Protein 3RHB (pdb70)

Secondary structure (DSSP, 8-state):
-HHHHHHHHHHHHSSEEEEE-TT-HHHHHHHHHHHHTT---EEEEGGGSTTHHHHHHHHHHHHHS--SS-EEEETTEEEESHHHHHHHHHHTHHHHHHT-

Structure (mmCIF, N/CA/C/O backbone):
data_3RHB
#
_entry.id   3RHB
#
_cell.length_a   63.527
_cell.length_b   39.020
_cell.length_c   37.603
_cell.angle_alpha   90.00
_cell.angle_beta   90.00
_cell.angle_gamma   90.00
#
_symmetry.space_group_name_H-M   'P 21 21 2'
#
loop_
_entity.id
_entity.type
_entity.pdbx_description
1 polymer 'Glutaredoxin-C5, chloroplastic'
2 non-polymer GLUTATHIONE
3 non-polymer 'SULFATE ION'
4 water water
#
loop_
_atom_site.group_PDB
_atom_site.id
_atom_site.type_symbol
_atom_site.label_atom_id
_atom_site.label_alt_id
_atom_site.label_comp_id
_atom_site.label_asym_id
_atom_site.label_entity_id
_atom_site.label_seq_id
_atom_site.pdbx_PDB_ins_code
_atom_site.Cartn_x
_atom_site.Cartn_y
_atom_site.Cartn_z
_atom_site.occupancy
_atom_site.B_iso_or_equiv
_atom_site.auth_seq_id
_atom_site.auth_comp_id
_atom_site.auth_asym_id
_atom_site.auth_atom_id
_atom_site.pdbx_PDB_model_num
ATOM 1 N N . SER A 1 6 ? 6.123 8.599 31.342 1.00 29.68 6 SER A N 1
ATOM 2 C CA . SER A 1 6 ? 4.978 9.502 31.126 1.00 24.49 6 SER A CA 1
ATOM 3 C C . SER A 1 6 ? 3.947 9.079 30.047 1.00 24.00 6 SER A C 1
ATOM 4 O O . SER A 1 6 ? 4.215 8.360 29.080 1.00 23.17 6 SER A O 1
ATOM 7 N 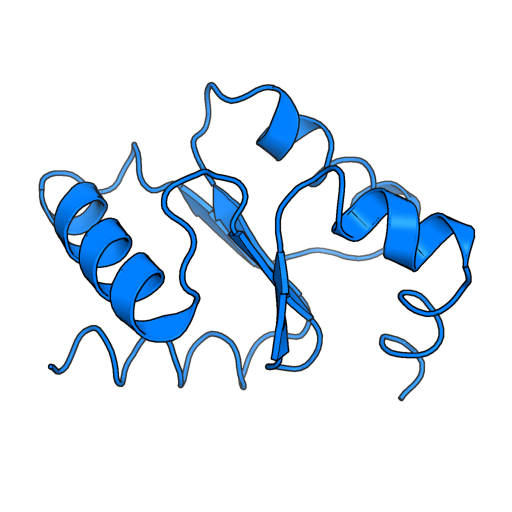N . ARG A 1 7 ? 2.724 9.585 30.202 1.00 21.45 7 ARG A N 1
ATOM 8 C CA . ARG A 1 7 ? 1.671 9.402 29.191 1.00 21.24 7 ARG A CA 1
ATOM 9 C C . ARG A 1 7 ? 2.070 10.036 27.860 1.00 19.60 7 ARG A C 1
ATOM 10 O O . ARG A 1 7 ? 1.827 9.487 26.819 1.00 20.55 7 ARG A O 1
ATOM 18 N N A MET A 1 8 ? 2.731 11.191 27.890 0.60 17.58 8 MET A N 1
ATOM 19 N N B MET A 1 8 ? 2.738 11.179 27.962 0.40 20.43 8 MET A N 1
ATOM 20 C CA A MET A 1 8 ? 3.210 11.846 26.657 0.60 17.63 8 MET A CA 1
ATOM 21 C CA B MET A 1 8 ? 3.377 11.876 26.858 0.40 21.29 8 MET A CA 1
ATOM 22 C C A MET A 1 8 ? 4.196 10.884 25.916 0.60 16.71 8 MET A C 1
ATOM 23 C C B MET A 1 8 ? 4.196 10.935 25.988 0.40 19.76 8 MET A C 1
ATOM 24 O O A MET A 1 8 ? 4.087 10.698 24.704 0.60 16.78 8 MET A O 1
ATOM 25 O O B MET A 1 8 ? 3.992 10.833 24.780 0.40 20.25 8 MET A O 1
ATOM 34 N N . GLU A 1 9 ? 5.090 10.224 26.656 1.00 18.05 9 GLU A N 1
ATOM 35 C CA . GLU A 1 9 ? 6.020 9.275 25.998 1.00 17.69 9 GLU A CA 1
ATOM 36 C C . GLU A 1 9 ? 5.265 8.123 25.351 1.00 16.17 9 GLU A C 1
ATOM 37 O O . GLU A 1 9 ? 5.520 7.788 24.160 1.00 17.12 9 GLU A O 1
ATOM 43 N N . GLU A 1 10 ? 4.287 7.553 26.050 1.00 17.70 10 GLU A N 1
ATOM 44 C CA . GLU A 1 10 ? 3.539 6.476 25.431 1.00 19.10 10 GLU A CA 1
ATOM 45 C C . GLU A 1 10 ? 2.742 6.981 24.201 1.00 17.46 10 GLU A C 1
ATOM 46 O O . GLU A 1 10 ? 2.649 6.266 23.193 1.00 17.12 10 GLU A O 1
ATOM 52 N N A SER A 1 11 ? 2.256 8.221 24.245 0.50 16.33 11 SER A N 1
ATOM 53 N N B SER A 1 11 ? 2.274 8.224 24.243 0.50 17.87 11 SER A N 1
ATOM 54 C CA A SER A 1 11 ? 1.521 8.779 23.097 0.50 16.54 11 SER A CA 1
ATOM 55 C CA B SER A 1 11 ? 1.596 8.812 23.089 0.50 18.84 11 SER A CA 1
ATOM 56 C C A SER A 1 11 ? 2.450 8.997 21.874 0.50 15.72 11 SER A C 1
ATOM 57 C C B SER A 1 11 ? 2.496 8.901 21.877 0.50 17.54 11 SER A C 1
ATOM 58 O O A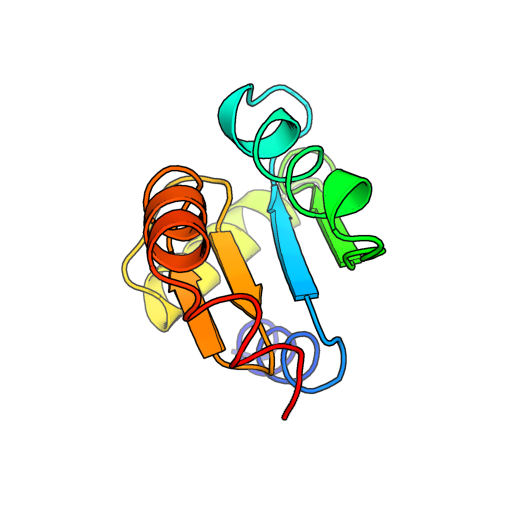 SER A 1 11 ? 2.004 8.862 20.728 0.50 14.59 11 SER A O 1
ATOM 59 O O B SER A 1 11 ? 2.067 8.609 20.748 0.50 18.11 11 SER A O 1
ATOM 64 N N . ILE A 1 12 ? 3.695 9.427 22.090 1.00 14.23 12 ILE A N 1
ATOM 65 C CA . ILE A 1 12 ? 4.609 9.577 20.948 1.00 13.78 12 ILE A CA 1
ATOM 66 C C . ILE A 1 12 ? 4.868 8.231 20.327 1.00 13.70 12 ILE A C 1
ATOM 67 O O . ILE A 1 12 ? 4.882 8.080 19.084 1.00 13.25 12 ILE A O 1
ATOM 72 N N . ARG A 1 13 ? 5.103 7.234 21.176 1.00 14.09 13 ARG A N 1
ATOM 73 C CA . ARG A 1 13 ? 5.319 5.913 20.578 1.00 13.94 13 ARG A CA 1
ATOM 74 C C . ARG A 1 13 ? 4.124 5.494 19.760 1.00 14.92 13 ARG A C 1
ATOM 75 O O . ARG A 1 13 ? 4.288 4.890 18.670 1.00 15.66 13 ARG A O 1
ATOM 83 N N . LYS A 1 14 ? 2.911 5.742 20.232 1.00 14.23 14 LYS A N 1
ATOM 84 C CA . LYS A 1 14 ? 1.750 5.349 19.433 1.00 16.02 14 LYS A CA 1
ATOM 85 C C . LYS A 1 14 ? 1.662 6.146 18.139 1.00 14.77 14 LYS A C 1
ATOM 86 O O . LYS A 1 14 ? 1.408 5.606 17.038 1.00 15.69 14 LYS A O 1
ATOM 92 N N . THR A 1 15 ? 1.925 7.424 18.167 1.00 13.79 15 THR A N 1
ATOM 93 C CA . THR A 1 15 ? 1.871 8.258 16.990 1.00 13.11 15 THR A CA 1
ATOM 94 C C . THR A 1 15 ? 2.843 7.750 15.910 1.00 12.86 15 THR A C 1
ATOM 95 O O . THR A 1 15 ? 2.515 7.641 14.723 1.00 13.61 15 THR A O 1
ATOM 99 N N . VAL A 1 16 ? 4.098 7.457 16.303 1.00 12.61 16 VAL A N 1
ATOM 100 C CA . VAL A 1 16 ? 5.081 7.130 15.270 1.00 12.75 16 VAL A CA 1
ATOM 101 C C . VAL A 1 16 ? 4.888 5.693 14.764 1.00 14.62 16 VAL A C 1
ATOM 102 O O . VAL A 1 16 ? 5.292 5.394 13.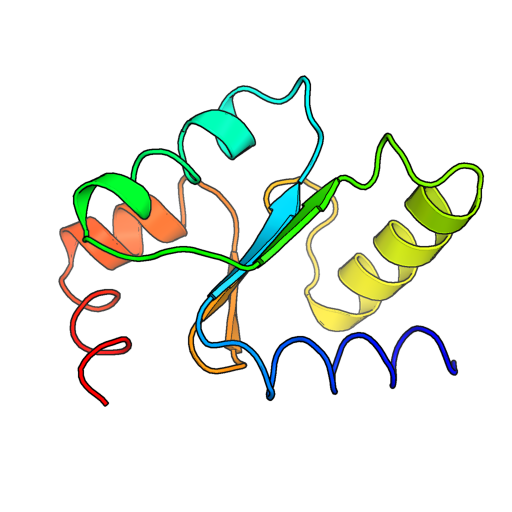628 1.00 15.15 16 VAL A O 1
ATOM 106 N N A THR A 1 17 ? 4.259 4.809 15.527 0.50 16.09 17 THR A N 1
ATOM 107 N N B THR A 1 17 ? 4.272 4.826 15.556 0.50 15.22 17 THR A N 1
ATOM 108 C CA A THR A 1 17 ? 3.990 3.472 14.965 0.50 19.06 17 THR A CA 1
ATOM 109 C CA B THR A 1 17 ? 4.000 3.467 15.087 0.50 17.70 17 THR A CA 1
ATOM 110 C C A THR A 1 17 ? 2.753 3.434 14.102 0.50 19.67 17 THR A C 1
ATOM 111 C C B THR A 1 17 ? 2.854 3.515 14.062 0.50 18.39 17 THR A C 1
ATOM 112 O O A THR A 1 17 ? 2.539 2.456 13.359 0.50 21.66 17 THR A O 1
ATOM 113 O O B THR A 1 17 ? 2.843 2.704 13.119 0.50 21.40 17 THR A O 1
ATOM 120 N N . GLU A 1 18 ? 1.885 4.413 14.240 1.00 17.56 18 GLU A N 1
ATOM 121 C CA . GLU A 1 18 ? 0.639 4.410 13.511 1.00 19.36 18 GLU A CA 1
ATOM 122 C C . GLU A 1 18 ? 0.767 5.205 12.216 1.00 19.22 18 GLU A C 1
ATOM 123 O O . GLU A 1 18 ? -0.137 5.184 11.383 1.00 23.00 18 GLU A O 1
ATOM 129 N N . ASN A 1 19 ? 1.805 6.025 12.047 1.00 16.78 19 ASN A N 1
ATOM 130 C CA . ASN A 1 19 ? 1.930 6.968 10.938 1.00 16.22 19 ASN A CA 1
ATOM 131 C C . ASN A 1 19 ? 3.274 6.733 10.256 1.00 15.48 19 ASN A C 1
ATOM 132 O O . ASN A 1 19 ? 4.289 6.749 10.924 1.00 17.33 19 ASN A O 1
ATOM 137 N N . THR A 1 20 ? 3.283 6.573 8.927 1.00 15.28 20 THR A N 1
ATOM 138 C CA . THR A 1 20 ? 4.496 6.179 8.238 1.00 15.02 20 THR A CA 1
ATOM 139 C C . THR A 1 20 ? 5.571 7.203 8.410 1.00 12.37 20 THR A C 1
ATOM 140 O O . THR A 1 20 ? 6.687 6.847 8.673 1.00 13.27 20 THR A O 1
ATOM 144 N N . VAL A 1 21 ? 5.245 8.464 8.250 1.00 10.79 21 VAL A N 1
ATOM 145 C CA . VAL A 1 21 ? 6.258 9.531 8.422 1.00 10.35 21 VAL A CA 1
ATOM 146 C C . VAL A 1 21 ? 5.697 10.524 9.373 1.00 9.13 21 VAL A C 1
ATOM 147 O O . VAL A 1 21 ? 4.551 11.018 9.201 1.00 10.32 21 VAL A O 1
ATOM 151 N N . VAL A 1 22 ? 6.432 10.848 10.428 1.00 9.02 22 VAL A N 1
ATOM 152 C CA . VAL A 1 22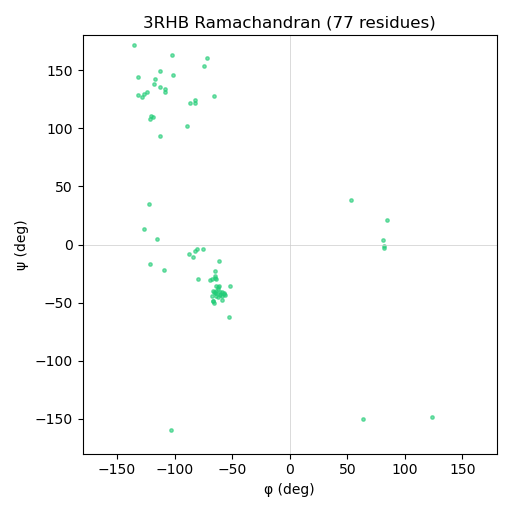 ? 6.025 11.848 11.411 1.00 9.30 22 VAL A CA 1
ATOM 153 C C . VAL A 1 22 ? 7.134 12.880 11.486 1.00 8.35 22 VAL A C 1
ATOM 154 O O . VAL A 1 22 ? 8.322 12.529 11.626 1.00 9.30 22 VAL A O 1
ATOM 158 N N . ILE A 1 23 ? 6.803 14.157 11.408 1.00 8.40 23 ILE A N 1
ATOM 159 C CA . ILE A 1 23 ? 7.766 15.226 11.540 1.00 7.99 23 ILE A CA 1
ATOM 160 C C . ILE A 1 23 ? 7.357 16.110 12.712 1.00 7.53 23 ILE A C 1
ATOM 161 O O . ILE A 1 23 ? 6.303 16.787 12.620 1.00 8.51 23 ILE A O 1
ATOM 166 N N . TYR A 1 24 ? 8.102 16.103 13.800 1.00 7.64 24 TYR A N 1
ATOM 167 C CA . TYR A 1 24 ? 7.936 17.062 14.855 1.00 7.80 24 TYR A CA 1
ATOM 168 C C . TYR A 1 24 ? 8.687 18.317 14.418 1.00 7.60 24 TYR A C 1
ATOM 169 O O . TYR A 1 24 ? 9.884 18.264 14.074 1.00 8.66 24 TYR A O 1
ATOM 178 N N . SER A 1 25 ? 7.960 19.432 14.333 1.00 7.86 25 SER A N 1
ATOM 179 C CA . SER A 1 25 ? 8.366 20.598 13.578 1.00 7.73 25 SER A CA 1
ATOM 180 C C . SER A 1 25 ? 8.127 21.884 14.375 1.00 7.78 25 SER A C 1
ATOM 181 O O . SER A 1 25 ? 7.491 21.856 15.409 1.00 8.37 25 SER A O 1
ATOM 184 N N . LYS A 1 26 ? 8.641 22.980 13.820 1.00 8.43 26 LYS A N 1
ATOM 185 C CA . LYS A 1 26 ? 8.130 24.335 14.204 1.00 8.30 26 LYS A CA 1
ATOM 186 C C . LYS A 1 26 ? 7.867 25.069 12.938 1.00 8.70 26 LYS A C 1
ATOM 187 O O . LYS A 1 26 ? 8.594 24.958 11.951 1.00 9.30 26 LYS A O 1
ATOM 193 N N . THR A 1 27 ? 6.808 25.885 12.946 1.00 9.73 27 THR A N 1
ATOM 194 C CA . THR A 1 27 ? 6.342 26.485 11.718 1.00 10.15 27 THR A CA 1
ATOM 195 C C . THR A 1 27 ? 7.348 27.449 11.092 1.00 10.84 27 THR A C 1
ATOM 196 O O . THR A 1 27 ? 7.341 27.650 9.885 1.00 12.86 27 THR A O 1
ATOM 200 N N . TRP A 1 28 ? 8.183 28.085 11.928 1.00 10.08 28 TRP A N 1
ATOM 201 C CA . TRP A 1 28 ? 9.155 29.078 11.450 1.00 11.46 28 TRP A CA 1
ATOM 202 C C . TRP A 1 28 ? 10.450 28.483 11.020 1.00 10.38 28 TRP A C 1
ATOM 203 O O . TRP A 1 28 ? 11.291 29.219 10.544 1.00 12.38 28 TRP A O 1
ATOM 214 N N . CYS A 1 29 ? 10.675 27.185 11.247 1.00 9.61 29 CYS A N 1
ATOM 215 C CA . CYS A 1 29 ? 12.029 26.627 11.040 1.00 9.99 29 CYS A CA 1
ATOM 216 C C . CYS A 1 29 ? 12.255 26.192 9.608 1.00 8.89 29 CYS A C 1
ATOM 217 O O . CYS A 1 29 ? 11.570 25.340 9.047 1.00 9.91 29 CYS A O 1
ATOM 220 N N . SER A 1 30 ? 13.288 26.790 8.991 1.00 10.38 30 SER A N 1
ATOM 221 C CA . SER A 1 30 ? 13.602 26.542 7.604 1.00 11.04 30 SER A CA 1
ATOM 222 C C . SER A 1 30 ? 13.940 25.074 7.374 1.00 9.31 30 SER A C 1
ATOM 223 O O . SER A 1 30 ? 13.609 24.536 6.326 1.00 11.08 30 SER A O 1
ATOM 226 N N . TYR A 1 31 ? 14.601 24.428 8.339 1.00 10.13 31 TYR A N 1
ATOM 227 C CA . TYR A 1 31 ? 14.960 23.021 8.146 1.00 9.61 31 TYR A CA 1
ATOM 228 C C . TYR A 1 31 ? 13.756 22.121 8.162 1.00 8.65 31 TYR A C 1
ATOM 229 O O . TYR A 1 31 ? 13.718 21.061 7.516 1.00 9.40 31 TYR A O 1
ATOM 238 N N . CYS A 1 32 ? 12.703 22.499 8.916 1.00 8.53 32 CYS A N 1
ATOM 239 C CA . CYS A 1 32 ? 11.434 21.795 8.913 1.00 8.22 32 CYS A CA 1
ATOM 240 C C . CYS A 1 32 ? 10.739 21.959 7.581 1.00 8.77 32 CYS A C 1
ATOM 241 O O . CYS A 1 32 ? 10.292 20.958 6.987 1.00 9.64 32 CYS A O 1
ATOM 244 N N . THR A 1 33 ? 10.720 23.200 7.041 1.00 10.08 33 THR A N 1
ATOM 245 C CA . THR 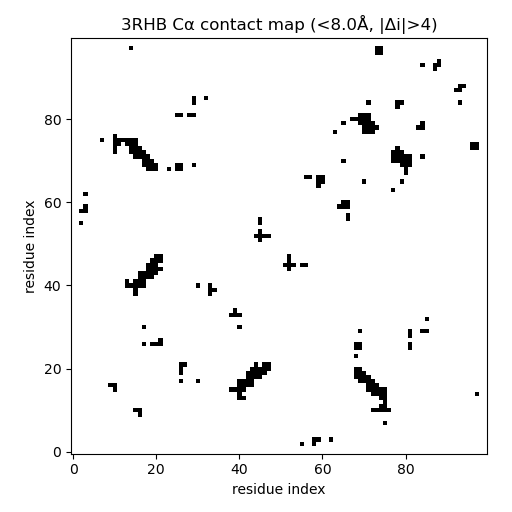A 1 33 ? 10.130 23.414 5.733 1.00 10.54 33 THR A CA 1
ATOM 246 C C . THR A 1 33 ? 10.842 22.565 4.691 1.00 10.36 33 THR A C 1
ATOM 247 O O . THR A 1 33 ? 10.259 21.950 3.811 1.00 11.36 33 THR A O 1
ATOM 251 N N . GLU A 1 34 ? 12.186 22.544 4.755 1.00 10.96 34 GLU A N 1
ATOM 252 C CA . GLU A 1 34 ? 12.993 21.817 3.837 1.00 11.44 34 GLU A CA 1
ATOM 253 C C . GLU A 1 34 ? 12.652 20.318 3.851 1.00 10.27 34 GLU A C 1
ATOM 254 O O . GLU A 1 34 ? 12.454 19.709 2.808 1.00 12.28 34 GLU A O 1
ATOM 260 N N A VAL A 1 35 ? 12.561 19.725 5.032 0.50 8.90 35 VAL A N 1
ATOM 261 N N B VAL A 1 35 ? 12.572 19.697 5.040 0.50 10.10 35 VAL A N 1
ATOM 262 C CA A VAL A 1 35 ? 12.281 18.308 5.101 0.50 9.39 35 VAL A CA 1
ATOM 263 C CA B VAL A 1 35 ? 12.216 18.252 5.153 0.50 11.72 35 VAL A CA 1
ATOM 264 C C A VAL A 1 35 ? 10.802 17.980 4.708 0.50 9.16 35 VAL A C 1
ATOM 265 C C B VAL A 1 35 ? 10.785 17.975 4.687 0.50 10.42 35 VAL A C 1
ATOM 266 O O A VAL A 1 35 ? 10.548 16.932 4.083 0.50 10.39 35 VAL A O 1
ATOM 267 O O B VAL A 1 35 ? 10.534 16.940 4.047 0.50 11.29 35 VAL A O 1
ATOM 274 N N . LYS A 1 36 ? 9.842 18.873 4.991 1.00 9.98 36 LYS A N 1
ATOM 275 C CA . LYS A 1 36 ? 8.498 18.758 4.495 1.00 10.59 36 LYS A CA 1
ATOM 276 C C . LYS A 1 36 ? 8.484 18.675 2.970 1.00 10.60 36 LYS A C 1
ATOM 277 O O . LYS A 1 36 ? 7.826 17.853 2.375 1.00 11.91 36 LYS A O 1
ATOM 283 N N . THR A 1 37 ? 9.263 19.578 2.354 1.00 10.90 37 THR A N 1
ATOM 284 C CA . THR A 1 37 ? 9.332 19.611 0.902 1.00 12.77 37 THR A CA 1
ATOM 285 C C . THR A 1 37 ? 9.960 18.336 0.366 1.00 11.73 37 THR A C 1
ATOM 286 O O . THR A 1 37 ? 9.501 17.805 -0.651 1.00 13.89 37 THR A O 1
ATOM 290 N N A LEU A 1 38 ? 11.025 17.817 1.000 0.50 12.09 38 LEU A N 1
ATOM 291 N N B LEU A 1 38 ? 11.032 17.816 1.002 0.50 12.08 38 LEU A N 1
ATOM 292 C CA A LEU A 1 38 ? 11.650 16.592 0.523 0.50 12.17 38 LEU A CA 1
ATOM 293 C CA B LEU A 1 38 ? 11.668 16.564 0.568 0.50 12.31 38 LEU A CA 1
ATOM 294 C C A LEU A 1 38 ? 10.607 15.466 0.523 0.50 11.84 38 LEU A C 1
ATOM 295 C C B LEU A 1 38 ? 10.610 15.461 0.530 0.50 11.95 38 LEU A C 1
ATOM 296 O O A LEU A 1 38 ? 10.484 14.735 -0.482 0.50 14.04 38 LEU A O 1
ATOM 297 O O B LEU A 1 38 ? 10.483 14.740 -0.485 0.50 14.12 38 LEU A O 1
ATOM 306 N N . PHE A 1 39 ? 9.806 15.301 1.589 1.00 12.57 39 PHE A N 1
ATOM 307 C CA . PHE A 1 39 ? 8.802 14.244 1.595 1.00 12.20 39 PHE A CA 1
ATOM 308 C C . PHE A 1 39 ? 7.735 14.508 0.578 1.00 12.82 39 PHE A C 1
ATOM 309 O O . PHE A 1 39 ? 7.315 13.543 -0.128 1.00 14.88 39 PHE A O 1
ATOM 317 N N . LYS A 1 40 ? 7.331 15.743 0.342 1.00 13.39 40 LYS A N 1
ATOM 318 C CA . LYS A 1 40 ? 6.362 16.047 -0.693 1.00 15.86 40 LYS A CA 1
ATOM 319 C C . LYS A 1 40 ? 6.883 15.619 -2.062 1.00 14.73 40 LYS A C 1
ATOM 320 O O . LYS A 1 40 ? 6.160 15.041 -2.875 1.00 18.07 40 LYS A O 1
ATOM 326 N N . ARG A 1 41 ? 8.156 15.883 -2.340 1.00 16.20 41 ARG A N 1
ATOM 327 C CA . ARG A 1 41 ? 8.737 15.562 -3.648 1.00 19.64 41 ARG A CA 1
ATOM 328 C C . ARG A 1 41 ? 8.749 14.049 -3.846 1.00 19.38 41 ARG A C 1
ATOM 329 O O . ARG A 1 41 ? 8.673 13.566 -4.995 1.00 23.17 41 ARG A O 1
ATOM 337 N N . LEU A 1 42 ? 8.810 13.260 -2.768 1.00 19.89 42 LEU A N 1
ATOM 338 C CA . LEU A 1 42 ? 8.753 11.814 -2.782 1.00 21.16 42 LEU A CA 1
ATOM 339 C C . LEU A 1 42 ? 7.337 11.236 -2.850 1.00 21.71 42 LEU A C 1
ATOM 340 O O . LEU A 1 42 ? 7.178 10.085 -2.938 1.00 24.61 42 LEU A O 1
ATOM 345 N N . GLY A 1 43 ? 6.299 12.048 -2.775 1.00 20.77 43 GLY A N 1
ATOM 346 C CA . GLY A 1 43 ? 4.929 11.585 -2.791 1.00 21.25 43 GLY A CA 1
ATOM 347 C C . GLY A 1 43 ? 4.441 11.164 -1.435 1.00 22.23 43 GLY A C 1
ATOM 348 O O . GLY A 1 43 ? 3.473 10.443 -1.363 1.00 25.03 43 GLY A O 1
ATOM 349 N N . VAL A 1 44 ? 5.068 11.633 -0.368 1.00 17.12 44 VAL A N 1
ATOM 350 C CA . VAL A 1 44 ? 4.611 11.278 0.967 1.00 18.41 44 VAL A CA 1
ATOM 351 C C . VAL A 1 44 ? 3.810 12.406 1.560 1.00 15.87 44 VAL A C 1
ATOM 352 O O . VAL A 1 44 ? 4.258 13.581 1.406 1.00 17.69 44 VAL A O 1
ATOM 356 N N . GLN A 1 45 ? 2.802 12.139 2.345 1.00 16.59 45 GLN A N 1
ATOM 357 C CA . GLN A 1 45 ? 2.073 13.150 3.116 1.00 17.27 45 GLN A CA 1
ATOM 358 C C . GLN A 1 45 ? 2.373 12.883 4.615 1.00 17.03 45 GLN A C 1
ATOM 359 O O . GLN A 1 45 ? 1.651 12.084 5.243 1.00 19.54 45 GLN A O 1
ATOM 365 N N . PRO A 1 46 ? 3.394 13.544 5.211 1.00 13.26 46 PRO A N 1
ATOM 366 C CA . PRO A 1 46 ? 3.734 13.208 6.565 1.00 11.56 46 PRO A CA 1
ATOM 367 C C . PRO A 1 46 ? 2.653 13.731 7.565 1.00 10.52 46 PRO A C 1
ATOM 368 O O . PRO A 1 46 ? 1.934 14.727 7.266 1.00 12.94 46 PRO A O 1
ATOM 372 N N . LEU A 1 47 ? 2.635 13.167 8.742 1.00 10.01 47 LEU A N 1
ATOM 373 C CA . LEU A 1 47 ? 1.953 13.799 9.880 1.00 9.30 47 LEU A CA 1
ATOM 374 C C . LEU A 1 47 ? 2.913 14.809 10.439 1.00 8.53 47 LEU A C 1
ATOM 375 O O . LEU A 1 47 ? 4.056 14.481 10.772 1.00 10.21 47 LEU A O 1
ATOM 380 N N . VAL A 1 48 ? 2.486 16.073 10.540 1.00 8.39 48 VAL A N 1
ATOM 381 C CA . VAL A 1 48 ? 3.283 17.163 11.077 1.00 8.70 48 VAL A CA 1
ATOM 382 C C . VAL A 1 48 ? 2.746 17.567 12.419 1.00 7.56 48 VAL A C 1
ATOM 383 O O . VAL A 1 48 ? 1.523 17.801 12.537 1.00 8.92 48 VAL A O 1
ATOM 387 N N . VAL A 1 49 ? 3.580 17.698 13.408 1.00 8.45 49 VAL A N 1
ATOM 388 C CA . VAL A 1 49 ? 3.222 18.204 14.731 1.00 8.71 49 VAL A CA 1
ATOM 389 C C . VAL A 1 49 ? 4.020 19.451 14.971 1.00 8.24 49 VAL A C 1
ATOM 390 O O . VAL A 1 49 ? 5.250 19.375 15.138 1.00 8.82 49 VAL A O 1
ATOM 394 N N . GLU A 1 50 ? 3.364 20.615 14.967 1.00 8.63 50 GLU A N 1
ATOM 395 C CA . GLU A 1 50 ? 4.054 21.882 15.101 1.00 9.07 50 GLU A CA 1
ATOM 396 C C . GLU A 1 50 ? 4.180 22.243 16.563 1.00 9.09 50 GLU A C 1
ATOM 397 O O . GLU A 1 50 ? 3.214 22.698 17.209 1.00 11.69 50 GLU A O 1
ATOM 403 N N . LEU A 1 51 ? 5.360 22.028 17.127 1.00 9.63 51 LEU A N 1
ATOM 404 C CA . LEU A 1 51 ? 5.589 22.190 18.552 1.00 10.35 51 LEU A CA 1
ATOM 405 C C . LEU A 1 51 ? 5.423 23.624 19.004 1.00 11.07 51 LEU A C 1
ATOM 406 O O . LEU A 1 51 ? 5.244 23.837 20.191 1.00 15.75 51 LEU A O 1
ATOM 411 N N . ASP A 1 52 ? 5.564 24.600 18.123 1.00 10.62 52 ASP A N 1
ATOM 412 C CA . ASP A 1 52 ? 5.391 26.017 18.478 1.00 12.80 52 ASP A CA 1
ATOM 413 C C . ASP A 1 52 ? 3.957 26.423 18.523 1.00 12.83 52 ASP A C 1
ATOM 414 O O . ASP A 1 52 ? 3.680 27.579 18.868 1.00 15.95 52 ASP A O 1
ATOM 419 N N . GLN A 1 53 ? 3.015 25.546 18.184 1.00 13.02 53 GLN A N 1
ATOM 420 C CA . GLN A 1 53 ? 1.581 25.866 18.112 1.00 13.67 53 GLN A CA 1
ATOM 421 C C . GLN A 1 53 ? 0.754 24.966 19.026 1.00 15.76 53 GLN A C 1
ATOM 422 O O . GLN A 1 53 ? -0.430 24.642 18.699 1.00 18.40 53 GLN A O 1
ATOM 428 N N . LEU A 1 54 ? 1.311 24.606 20.172 1.00 17.45 54 LEU A N 1
ATOM 429 C CA . LEU A 1 54 ? 0.647 23.742 21.117 1.00 20.53 54 LEU A CA 1
ATOM 430 C C . LEU A 1 54 ? 0.557 24.271 22.537 1.00 21.68 54 LEU A C 1
ATOM 431 O O . LEU A 1 54 ? 0.286 23.483 23.493 1.00 25.49 54 LEU A O 1
ATOM 436 N N . GLY A 1 55 ? 0.839 25.555 22.709 1.00 23.03 55 GLY A N 1
ATOM 437 C CA . GLY A 1 55 ? 0.860 26.145 24.051 1.00 23.02 55 GLY A CA 1
ATOM 438 C C . GLY A 1 55 ? 1.967 25.501 24.868 1.00 21.88 55 GLY A C 1
ATOM 439 O O . GLY A 1 55 ? 3.011 25.064 24.332 1.00 20.28 55 GLY A O 1
ATOM 440 N N . PRO A 1 56 ? 1.769 25.437 26.190 1.00 22.39 56 PRO A N 1
ATOM 441 C CA . PRO A 1 56 ? 2.805 24.752 27.048 1.00 23.66 56 PRO A CA 1
ATOM 442 C C . PRO A 1 56 ? 3.024 23.278 26.726 1.00 21.33 56 PRO A C 1
ATOM 443 O O . PRO A 1 56 ? 4.063 22.687 27.099 1.00 25.38 56 PRO A O 1
ATOM 447 N N . GLN A 1 57 ? 2.150 22.604 25.953 1.00 24.50 57 GLN A N 1
ATOM 448 C CA . GLN A 1 57 ? 2.401 21.184 25.588 1.00 25.07 57 GLN A CA 1
ATOM 449 C C . GLN A 1 57 ? 3.610 21.106 24.672 1.00 21.44 57 GLN A C 1
ATOM 450 O O . GLN A 1 57 ? 4.197 20.003 24.571 1.00 23.98 57 GLN A O 1
ATOM 456 N N . GLY A 1 58 ? 3.872 22.145 23.886 1.00 21.70 58 GLY A N 1
ATOM 457 C CA . GLY A 1 58 ? 5.044 22.136 22.977 1.00 20.68 58 GLY A CA 1
ATOM 458 C C . GLY A 1 58 ? 6.341 21.815 23.688 1.00 18.92 58 GLY A C 1
ATOM 459 O O . GLY A 1 58 ? 7.010 20.838 23.366 1.00 18.26 58 GLY A O 1
ATOM 460 N N . PRO A 1 59 ? 6.756 22.640 24.638 1.00 18.99 59 PRO A N 1
ATOM 461 C CA . PRO A 1 59 ? 8.014 22.404 25.333 1.00 17.53 59 PRO A CA 1
ATOM 462 C C . PRO A 1 59 ? 8.048 21.091 26.174 1.00 20.46 59 PRO A C 1
ATOM 463 O O . PRO A 1 59 ? 9.113 20.428 26.238 1.00 20.23 59 PRO A O 1
ATOM 467 N N . GLN A 1 60 ? 6.879 20.666 26.676 1.00 20.78 60 GLN A N 1
ATOM 468 C CA . GLN A 1 60 ? 6.783 19.381 27.361 1.00 21.97 60 GLN A CA 1
ATOM 469 C C . GLN A 1 60 ? 7.018 18.240 26.387 1.00 19.36 60 GLN A C 1
ATOM 470 O O . GLN A 1 60 ? 7.752 17.286 26.696 1.00 20.39 60 GLN A O 1
ATOM 476 N N . LEU A 1 61 ? 6.338 18.289 25.241 1.00 19.22 61 LEU A N 1
ATOM 477 C CA . LEU A 1 61 ? 6.626 17.321 24.204 1.00 17.99 61 LEU A CA 1
ATOM 478 C C . LEU A 1 61 ? 8.062 17.282 23.772 1.00 16.22 61 LEU A C 1
ATOM 479 O O . LEU A 1 61 ? 8.641 16.196 23.609 1.00 15.64 61 LEU A O 1
ATOM 484 N N . GLN A 1 62 ? 8.676 18.447 23.586 1.00 15.05 62 GLN A N 1
ATOM 485 C CA . GLN A 1 62 ? 10.039 18.526 23.190 1.00 14.71 62 GLN A CA 1
ATOM 486 C C . GLN A 1 62 ? 10.951 17.789 24.186 1.00 13.30 62 GLN A C 1
ATOM 487 O O . GLN A 1 62 ? 11.887 17.081 23.840 1.00 14.25 62 GLN A O 1
ATOM 493 N N . LYS A 1 63 ? 10.693 17.957 25.471 1.00 15.11 63 LYS A N 1
ATOM 494 C CA . LYS A 1 63 ? 11.489 17.266 26.502 1.00 16.42 63 LYS A CA 1
ATOM 495 C C . LYS A 1 63 ? 11.381 15.753 26.360 1.00 13.23 63 LYS A C 1
ATOM 496 O O . LYS A 1 63 ? 12.381 15.007 26.482 1.00 14.33 63 LYS A O 1
ATOM 502 N N . VAL A 1 64 ? 10.178 15.262 26.135 1.00 13.44 64 VAL A N 1
ATOM 503 C CA . VAL A 1 64 ? 9.999 13.832 25.963 1.00 12.77 64 VAL A CA 1
ATOM 504 C C . VAL A 1 64 ? 10.725 13.401 24.679 1.00 11.76 64 VAL A C 1
ATOM 505 O O . VAL A 1 64 ? 11.341 12.352 24.676 1.00 11.64 64 VAL A O 1
ATOM 509 N N . LEU A 1 65 ? 10.634 14.179 23.593 1.00 11.10 65 LEU A N 1
ATOM 510 C CA . LEU A 1 65 ? 11.367 13.854 22.396 1.00 10.68 65 LEU A CA 1
ATOM 511 C C . LEU A 1 65 ? 12.850 13.744 22.633 1.00 10.66 65 LEU A C 1
ATOM 512 O O . LEU A 1 65 ? 13.507 12.861 22.085 1.00 11.74 65 LEU A O 1
ATOM 517 N N . GLU A 1 66 ? 13.425 14.637 23.420 1.00 11.83 66 GLU A N 1
ATOM 518 C CA . GLU A 1 66 ? 14.835 14.494 23.697 1.00 12.75 66 GLU A CA 1
ATOM 519 C C . GLU A 1 66 ? 15.115 13.208 24.463 1.00 11.07 66 GLU A C 1
ATOM 520 O O . GLU A 1 66 ? 16.123 12.544 24.183 1.00 13.05 66 GLU A O 1
ATOM 526 N N . ARG A 1 67 ? 14.258 12.850 25.420 1.00 11.57 67 ARG A N 1
ATOM 527 C CA . ARG A 1 67 ? 14.486 11.618 26.157 1.00 11.56 67 ARG A CA 1
ATOM 528 C C . ARG A 1 67 ? 14.465 10.434 25.175 1.00 10.32 67 ARG A C 1
ATOM 529 O O . ARG A 1 67 ? 15.303 9.532 25.285 1.00 12.43 67 ARG A O 1
ATOM 537 N N . LEU A 1 68 ? 13.561 10.422 24.213 1.00 10.23 68 LEU A N 1
ATOM 538 C CA . LEU A 1 68 ? 13.423 9.283 23.317 1.00 10.10 68 LEU A CA 1
ATOM 539 C C . LEU A 1 68 ? 14.450 9.257 22.219 1.00 9.28 68 LEU A C 1
ATOM 540 O O . LEU A 1 68 ? 14.706 8.182 21.696 1.00 11.16 68 LEU A O 1
ATOM 545 N N . THR A 1 69 ? 14.928 10.417 21.783 1.00 9.70 69 THR A N 1
ATOM 546 C CA . THR A 1 69 ? 15.663 10.500 20.528 1.00 9.82 69 THR A CA 1
ATOM 547 C C . THR A 1 69 ? 17.060 11.049 20.655 1.00 10.98 69 THR A C 1
ATOM 548 O O . THR A 1 69 ? 17.826 10.948 19.705 1.00 12.25 69 THR A O 1
ATOM 552 N N . GLY A 1 70 ? 17.383 11.724 21.796 1.00 11.12 70 GLY A N 1
ATOM 553 C CA . GLY A 1 70 ? 18.700 12.304 21.976 1.00 12.62 70 GLY A CA 1
ATOM 554 C C . GLY A 1 70 ? 18.853 13.616 21.283 1.00 13.79 70 GLY A C 1
ATOM 555 O O . GLY A 1 70 ? 19.953 14.135 21.291 1.00 18.54 70 GLY A O 1
ATOM 556 N N . GLN A 1 71 ? 17.816 14.148 20.662 1.00 11.71 71 GLN A N 1
ATOM 557 C CA . GLN A 1 71 ? 17.917 15.364 19.856 1.00 12.46 71 GLN A CA 1
ATOM 558 C C . GLN A 1 71 ? 17.056 16.427 20.479 1.00 11.37 71 GLN A C 1
ATOM 559 O O . GLN A 1 71 ? 15.941 16.164 20.936 1.00 14.91 71 GLN A O 1
ATOM 565 N N . HIS A 1 72 ? 17.546 17.676 20.435 1.00 12.13 72 HIS A N 1
ATOM 566 C CA . HIS A 1 72 ? 16.763 18.833 20.956 1.00 13.39 72 HIS A CA 1
ATOM 567 C C . HIS A 1 72 ? 16.401 19.801 19.860 1.00 12.11 72 HIS A C 1
ATOM 568 O O . HIS A 1 72 ? 15.842 20.841 20.202 1.00 15.95 72 HIS A O 1
ATOM 575 N N . THR A 1 73 ? 16.688 19.529 18.620 1.00 9.51 73 THR A N 1
ATOM 576 C CA . THR A 1 73 ? 16.317 20.374 17.505 1.00 9.65 73 THR A CA 1
ATOM 577 C C . THR A 1 73 ? 15.141 19.859 16.746 1.00 8.74 73 THR A C 1
ATOM 578 O O . THR A 1 73 ? 14.834 18.651 16.817 1.00 9.55 73 THR A O 1
ATOM 582 N N . VAL A 1 74 ? 14.545 20.715 15.960 1.00 8.36 74 VAL A N 1
ATOM 583 C CA . VAL A 1 74 ? 13.554 20.340 14.988 1.00 8.65 74 VAL A CA 1
ATOM 584 C C . VAL A 1 74 ? 14.121 20.571 13.602 1.00 8.46 74 VAL A C 1
ATOM 585 O O . VAL A 1 74 ? 14.931 21.516 13.415 1.00 9.74 74 VAL A O 1
ATOM 589 N N . PRO A 1 75 ? 13.732 19.808 12.588 1.00 7.72 75 PRO A N 1
ATOM 590 C CA . PRO A 1 75 ? 12.708 18.739 12.650 1.00 7.79 75 PRO A CA 1
ATOM 591 C C . PRO A 1 75 ? 13.220 17.500 13.346 1.00 7.35 75 PRO A C 1
ATOM 592 O O . PRO A 1 75 ? 14.444 17.208 13.335 1.00 8.54 75 PRO A O 1
ATOM 596 N N . ASN A 1 76 ? 12.309 16.741 13.913 1.00 7.89 76 ASN A N 1
ATOM 597 C CA . ASN A 1 76 ? 12.615 15.439 14.513 1.00 7.81 76 ASN A CA 1
ATOM 598 C C . ASN A 1 76 ? 11.757 14.439 13.775 1.00 7.41 76 ASN A C 1
ATOM 599 O O . ASN A 1 76 ? 10.518 14.470 13.861 1.00 8.17 76 ASN A O 1
ATOM 604 N N . VAL A 1 77 ? 12.4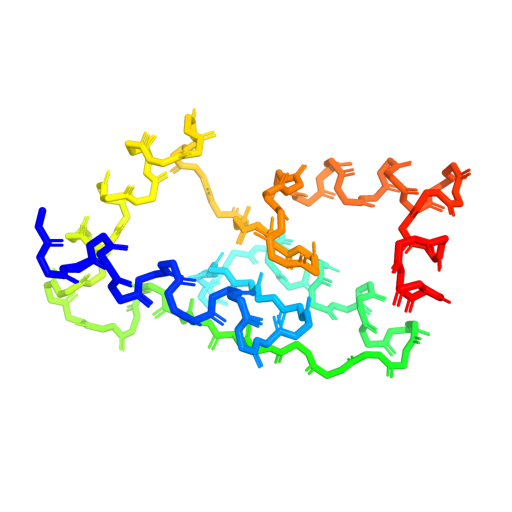15 13.638 12.945 1.00 7.60 77 VAL A N 1
ATOM 605 C CA . VAL A 1 77 ? 11.738 12.852 11.909 1.00 7.94 77 VAL A CA 1
ATOM 606 C C . VAL A 1 77 ? 11.735 11.376 12.255 1.00 7.78 77 VAL A C 1
ATOM 607 O O . VAL A 1 77 ? 12.774 10.813 12.638 1.00 8.64 77 VAL A O 1
ATOM 611 N N . PHE A 1 78 ? 10.575 10.743 12.111 1.00 8.48 78 PHE A N 1
ATOM 612 C CA . PHE A 1 78 ? 10.394 9.289 12.244 1.00 8.85 78 PHE A CA 1
ATOM 613 C C . PHE A 1 78 ? 9.900 8.725 10.927 1.00 8.94 78 PHE A C 1
ATOM 614 O O . PHE A 1 78 ? 8.985 9.324 10.318 1.00 9.97 78 PHE A O 1
ATOM 622 N N . VAL A 1 79 ? 10.442 7.577 10.531 1.00 9.15 79 VAL A N 1
ATOM 623 C CA . VAL A 1 79 ? 9.949 6.895 9.343 1.00 10.22 79 VAL A CA 1
ATOM 624 C C . VAL A 1 79 ? 9.728 5.420 9.728 1.00 10.61 79 VAL A C 1
ATOM 625 O O . VAL A 1 79 ? 10.627 4.816 10.292 1.00 11.40 79 VAL A O 1
ATOM 629 N N . CYS A 1 80 ? 8.535 4.893 9.442 1.00 12.19 80 CYS A N 1
ATOM 630 C CA . CYS A 1 80 ? 8.212 3.522 9.810 1.00 14.13 80 CYS A CA 1
ATOM 631 C C . CYS A 1 80 ? 8.450 3.242 11.246 1.00 12.93 80 CYS A C 1
ATOM 632 O O . CYS A 1 80 ? 8.822 2.115 11.616 1.00 16.92 80 CYS A O 1
ATOM 635 N N . GLY A 1 81 ? 8.148 4.199 12.102 1.00 12.82 81 GLY A N 1
ATO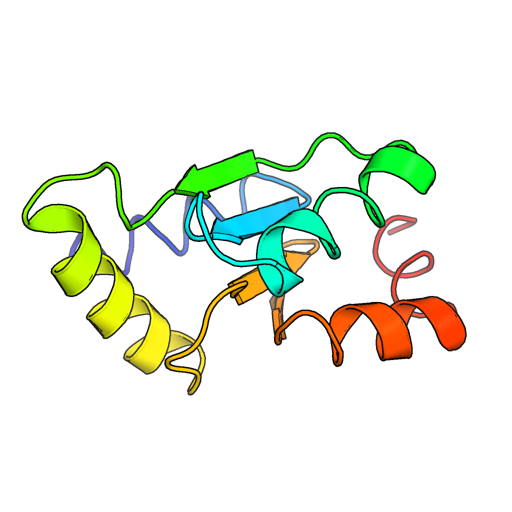M 636 C CA . GLY A 1 81 ? 8.252 4.071 13.528 1.00 14.63 81 GLY A CA 1
ATOM 637 C C . GLY A 1 81 ? 9.616 4.277 14.117 1.00 13.16 81 GLY A C 1
ATOM 638 O O . GLY A 1 81 ? 9.758 4.231 15.366 1.00 15.15 81 GLY A O 1
ATOM 639 N N . LYS A 1 82 ? 10.627 4.542 13.288 1.00 12.50 82 LYS A N 1
ATOM 640 C CA . LYS A 1 82 ? 12.019 4.621 13.762 1.00 12.49 82 LYS A CA 1
ATOM 641 C C . LYS A 1 82 ? 12.517 6.089 13.638 1.00 10.25 82 LYS A C 1
ATOM 642 O O . LYS A 1 82 ? 12.270 6.745 12.621 1.00 10.46 82 LYS A O 1
ATOM 648 N N . HIS A 1 83 ? 13.172 6.544 14.673 1.00 10.44 83 HIS A N 1
ATOM 649 C CA . HIS A 1 83 ? 13.792 7.865 14.586 1.00 10.40 83 HIS A CA 1
ATOM 650 C C . HIS A 1 83 ? 14.899 7.928 13.585 1.00 9.72 83 HIS A C 1
ATOM 651 O O . HIS A 1 83 ? 15.821 7.099 13.670 1.00 12.32 83 HIS A O 1
ATOM 658 N N . ILE A 1 84 ? 14.854 8.887 12.681 1.00 8.91 84 ILE A N 1
ATOM 659 C CA . ILE A 1 84 ? 15.904 9.011 11.710 1.00 10.56 84 ILE A CA 1
ATOM 660 C C . ILE A 1 84 ? 16.762 10.216 11.949 1.00 10.89 84 ILE A C 1
ATOM 661 O O . ILE A 1 84 ? 17.920 10.261 11.529 1.00 15.78 84 ILE A O 1
ATOM 666 N N . GLY A 1 85 ? 16.327 11.256 12.652 1.00 9.78 85 GLY A N 1
ATOM 667 C CA . GLY A 1 85 ? 17.129 12.444 12.897 1.00 10.53 85 GLY A CA 1
ATOM 668 C C . GLY A 1 85 ? 16.458 13.701 12.432 1.00 9.48 85 GLY A C 1
ATOM 669 O O . GLY A 1 85 ? 15.238 13.827 12.421 1.00 10.90 85 GLY A O 1
ATOM 670 N N . GLY A 1 86 ? 17.293 14.644 12.009 1.00 9.62 86 GLY A N 1
ATOM 671 C CA . GLY A 1 86 ? 16.834 15.964 11.534 1.00 9.99 86 GLY A CA 1
ATO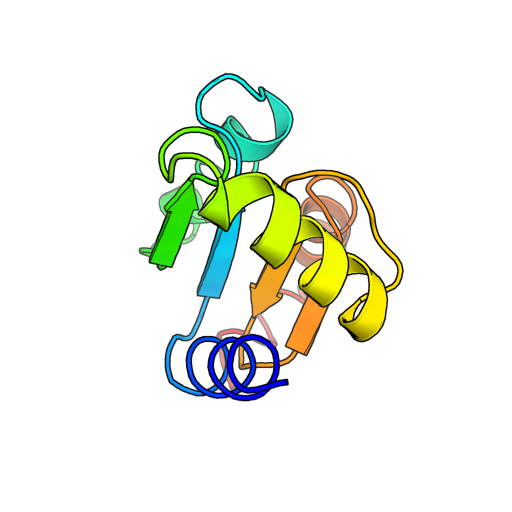M 672 C C . GLY A 1 86 ? 16.872 16.042 10.027 1.00 9.18 86 GLY A C 1
ATOM 673 O O . GLY A 1 86 ? 16.805 15.049 9.281 1.00 9.84 86 GLY A O 1
ATOM 674 N N . CYS A 1 87 ? 16.890 17.276 9.531 1.00 9.89 87 CYS A N 1
ATOM 675 C CA . CYS A 1 87 ? 16.856 17.502 8.097 1.00 11.31 87 CYS A CA 1
ATOM 676 C C . CYS A 1 87 ? 18.102 16.941 7.405 1.00 11.02 87 CYS A C 1
ATOM 677 O O . CYS A 1 87 ? 17.984 16.200 6.419 1.00 12.00 87 CYS A O 1
ATOM 680 N N A THR A 1 88 ? 19.284 17.297 7.857 0.50 13.20 88 THR A N 1
ATOM 681 N N B THR A 1 88 ? 19.292 17.306 7.904 0.50 13.13 88 THR A N 1
ATOM 682 C CA A THR A 1 88 ? 20.457 16.800 7.147 0.50 14.30 88 THR A CA 1
ATOM 683 C CA B THR A 1 88 ? 20.571 16.790 7.338 0.50 14.25 88 THR A CA 1
ATOM 684 C C A THR A 1 88 ? 20.529 15.255 7.254 0.50 13.31 88 THR A C 1
ATOM 685 C C B THR A 1 88 ? 20.536 15.272 7.286 0.50 13.42 88 THR A C 1
ATOM 686 O O A THR A 1 88 ? 20.950 14.627 6.286 0.50 14.14 88 THR A O 1
ATOM 687 O O B THR A 1 88 ? 20.906 14.687 6.271 0.50 13.97 88 THR A O 1
ATOM 694 N N . ASP A 1 89 ? 20.114 14.645 8.389 1.00 12.52 89 ASP A N 1
ATOM 695 C CA . ASP A 1 89 ? 20.075 13.214 8.480 1.00 12.76 89 ASP A CA 1
ATOM 696 C C . ASP A 1 89 ? 19.167 12.632 7.397 1.00 11.34 89 ASP A C 1
ATOM 697 O O . ASP A 1 89 ? 19.454 11.619 6.791 1.00 13.30 89 ASP A O 1
ATOM 702 N N . THR A 1 90 ? 17.972 13.256 7.218 1.00 10.44 90 THR A N 1
ATOM 703 C CA . THR A 1 90 ? 17.008 12.798 6.262 1.00 11.01 90 THR A CA 1
ATOM 704 C C . THR A 1 90 ? 17.468 12.937 4.839 1.00 10.78 90 THR A C 1
ATOM 705 O O . THR A 1 90 ? 17.327 12.019 4.034 1.00 12.35 90 THR A O 1
ATOM 709 N N . VAL A 1 91 ? 18.133 14.068 4.554 1.00 11.58 91 VAL A N 1
ATOM 710 C CA . VAL A 1 91 ? 18.702 14.257 3.242 1.00 13.25 91 VAL A CA 1
ATOM 711 C C . VAL A 1 91 ? 19.785 13.229 2.964 1.00 14.14 91 VAL A C 1
ATOM 712 O O . VAL A 1 91 ? 19.829 12.667 1.862 1.00 15.90 91 VAL A O 1
ATOM 716 N N . LYS A 1 92 ? 20.638 12.926 3.930 1.00 14.48 92 LYS A N 1
ATOM 717 C CA . LYS A 1 92 ? 21.709 11.936 3.727 1.00 16.73 92 LYS A CA 1
ATOM 718 C C . LYS A 1 92 ? 21.050 10.578 3.478 1.00 16.36 92 LYS A C 1
ATOM 719 O O . LYS A 1 92 ? 21.527 9.800 2.649 1.00 19.44 92 LYS A O 1
ATOM 725 N N . LEU A 1 93 ? 20.036 10.201 4.238 1.00 16.13 93 LEU A N 1
ATOM 726 C CA . LEU A 1 93 ? 19.375 8.898 4.097 1.00 16.77 93 LEU A CA 1
ATOM 727 C C . LEU A 1 93 ? 18.757 8.796 2.740 1.00 16.50 93 LEU A C 1
ATOM 728 O O . LEU A 1 93 ? 18.772 7.742 2.051 1.00 19.78 93 LEU A O 1
ATOM 733 N N . ASN A 1 94 ? 18.200 9.898 2.253 1.00 16.36 94 ASN A N 1
ATOM 734 C CA . ASN A 1 94 ? 17.658 9.938 0.931 1.00 17.66 94 ASN A CA 1
ATOM 735 C C . ASN A 1 94 ? 18.758 9.777 -0.099 1.00 11.50 94 ASN A C 1
ATOM 736 O O . ASN A 1 94 ? 18.541 9.043 -1.141 1.00 20.34 94 ASN A O 1
ATOM 741 N N . ARG A 1 95 ? 19.843 10.526 -0.040 1.00 19.72 95 ARG A N 1
ATOM 742 C CA . ARG A 1 95 ? 20.961 10.517 -1.013 1.00 19.77 95 ARG A CA 1
ATOM 743 C C . ARG A 1 95 ? 21.438 9.016 -1.188 1.00 20.38 95 ARG A C 1
ATOM 744 O O . ARG A 1 95 ? 21.911 8.687 -2.238 1.00 22.43 95 ARG A O 1
ATOM 752 N N . LYS A 1 96 ? 21.420 8.214 -0.126 1.00 20.36 96 LYS A N 1
ATOM 753 C CA . LYS A 1 96 ? 21.846 6.829 -0.121 1.00 22.25 96 LYS A CA 1
ATOM 754 C C . LYS A 1 96 ? 20.803 5.849 -0.565 1.00 21.38 96 LYS A C 1
ATOM 755 O O . LYS A 1 96 ? 21.170 4.678 -0.803 1.00 24.64 96 LYS A O 1
ATOM 761 N N . GLY A 1 97 ? 19.558 6.259 -0.714 1.00 21.91 97 GLY A N 1
ATOM 762 C CA . GLY A 1 97 ? 18.489 5.342 -1.058 1.00 21.05 97 GLY A CA 1
ATOM 763 C C . GLY A 1 97 ? 17.912 4.576 0.114 1.00 19.17 97 GLY A C 1
ATOM 764 O O . GLY A 1 97 ? 16.936 3.857 -0.058 1.00 19.98 97 GLY A O 1
ATOM 765 N N . ASP A 1 98 ? 18.476 4.770 1.337 1.00 18.44 98 ASP A N 1
ATOM 766 C CA . ASP A 1 98 ? 17.921 4.157 2.510 1.00 18.12 98 ASP A CA 1
ATOM 767 C C . ASP A 1 98 ? 16.494 4.640 2.773 1.00 17.61 98 ASP A C 1
ATOM 768 O O . ASP A 1 98 ? 15.699 3.891 3.250 1.00 17.78 98 ASP A O 1
ATOM 773 N N . LEU A 1 99 ? 16.204 5.914 2.499 1.00 17.80 99 LEU A N 1
ATOM 774 C CA . LEU A 1 99 ? 14.911 6.440 2.854 1.00 17.51 99 LEU A CA 1
ATOM 775 C C . LEU A 1 99 ? 13.866 5.747 1.997 1.00 17.65 99 LEU A C 1
ATOM 776 O O . LEU A 1 99 ? 12.888 5.262 2.515 1.00 18.66 99 LEU A O 1
ATOM 781 N N . GLU A 1 100 ? 14.090 5.670 0.646 1.00 17.10 100 GLU A N 1
ATOM 782 C CA . GLU A 1 100 ? 13.148 4.970 -0.188 1.00 18.58 100 GLU A CA 1
ATOM 783 C C . GLU A 1 100 ? 13.060 3.448 0.138 1.00 17.86 100 GLU A C 1
ATOM 784 O O . GLU A 1 100 ? 11.985 2.875 0.037 1.00 21.02 100 GLU A O 1
ATOM 790 N N . LEU A 1 101 ? 14.186 2.796 0.508 1.00 19.78 101 LEU A N 1
ATOM 791 C CA . LEU A 1 101 ? 14.107 1.379 0.920 1.00 19.76 101 LEU A CA 1
ATOM 792 C C . LEU A 1 101 ? 13.234 1.249 2.143 1.00 21.27 101 LEU A C 1
ATOM 793 O O . LEU A 1 101 ? 12.462 0.298 2.234 1.00 23.15 101 LEU A O 1
ATOM 798 N N A MET A 1 102 ? 13.367 2.167 3.096 0.50 19.51 102 MET A N 1
ATOM 799 N N B MET A 1 102 ? 13.362 2.177 3.099 0.50 19.45 102 MET A N 1
ATOM 800 C CA A MET A 1 102 ? 12.503 2.075 4.259 0.50 21.70 102 MET A CA 1
ATOM 801 C CA B MET A 1 102 ? 12.505 2.136 4.293 0.50 22.03 102 MET A CA 1
ATOM 802 C C A MET A 1 102 ? 11.042 2.198 3.852 0.50 22.00 102 MET A C 1
ATOM 803 C C B MET A 1 102 ? 11.029 2.239 3.900 0.50 21.97 102 MET A C 1
ATOM 804 O O A MET A 1 102 ? 10.208 1.382 4.294 0.50 23.76 102 MET A O 1
ATOM 805 O O B MET A 1 102 ? 10.173 1.463 4.395 0.50 22.94 102 MET A O 1
ATOM 814 N N . LEU A 1 103 ? 10.728 3.221 3.045 1.00 20.20 103 LEU A N 1
ATOM 815 C CA . LEU A 1 103 ? 9.338 3.488 2.637 1.00 21.52 103 LEU A CA 1
ATOM 816 C C . LEU A 1 103 ? 8.765 2.321 1.857 1.00 24.16 103 LEU A C 1
ATOM 817 O O . LEU A 1 103 ? 7.590 2.028 1.963 1.00 26.51 103 LEU A O 1
ATOM 822 N N . ALA A 1 104 ? 9.606 1.616 1.105 1.00 24.96 104 ALA A N 1
ATOM 823 C CA . ALA A 1 104 ? 9.231 0.463 0.262 1.00 28.89 104 ALA A CA 1
ATOM 824 C C . ALA A 1 104 ? 8.963 -0.822 1.088 1.00 31.83 104 ALA A C 1
ATOM 825 O O . ALA A 1 104 ? 8.613 -1.881 0.499 1.00 32.41 104 ALA A O 1
ATOM 827 N N . GLU A 1 105 ? 9.171 -0.785 2.406 1.00 35.66 105 GLU A N 1
ATOM 828 C CA . GLU A 1 105 ? 9.068 -1.984 3.258 1.00 38.64 105 GLU A CA 1
ATOM 829 C C . GLU A 1 105 ? 8.242 -1.725 4.503 1.00 40.27 105 GLU A C 1
ATOM 830 O O . GLU A 1 105 ? 6.999 -1.565 4.434 1.00 42.29 105 GLU A O 1
#

B-factor: mean 18.55, std 9.11, range [6.99, 56.09]

GO terms:
  GO:0004362 glutathione-disulfide reductase (NADPH) activity (F, IDA)
  GO:0016226 iron-sulfur cluster assembly (P, IDA)
  GO:0009507 chloroplast (C, HDA)

Foldseek 3Di:
DVLLVVVLVVLQVWQKEWEAAPPDPQSVLQCVVCVVVVHDGHYHHLVPPPVVSVVNLVSCCVVPVDNDPGFMHGNSHTQGTSVSVVVCVVVCVRVVSVVD

Solvent-accessible surface area: 6076 Å² total; per-residue (Å²): 104,221,40,23,128,51,5,123,124,35,8,101,110,51,80,4,0,0,5,0,59,66,181,11,81,118,0,73,86,0,50,51,33,0,142,172,57,70,29,183,31,68,52,32,36,4,50,115,68,52,110,64,1,82,93,12,30,154,20,0,80,182,50,23,64,25,131,72,20,3,0,0,12,0,44,23,124,65,32,4,12,4,80,67,0,48,113,41,41,178,162,29,59,0,100,101,42,48,80,167

Nearest PDB structures (foldseek):
  3rhb-assembly1_A  TM=1.010E+00  e=6.663E-20  Arabidopsis thaliana
  3fza-assembly1_A  TM=9.999E-01  e=6.916E-17  Populus tremula x Populus tremuloides
  2e7p-assembly5_D  TM=9.518E-01  e=2.952E-11  Populus tremula x Populus tremuloides
  2jac-assembly1_A  TM=9.322E-01  e=6.110E-11  Saccharomyces cerevisiae
  7ncw-assembly1_A  TM=9.089E-01  e=4.445E-10  Chlamydomonas reinhardtii

Sequence (100 aa):
SRMMEESSIRKTVTTENTVVIYSKTWCSYCTEVVKTLLFKRLGVQPLVVELDQLGPQGPQLQKVLERLTGQHTVPNVFVCGKHIGGCTTDTVKLNRKGDLELMMLAE

InterPro domains:
  IPR002109 Glutaredoxin [PF00462] (82-145)
  IPR011899 Glutaredoxin, eukaryotic/virial [TIGR02180] (82-162)
  IPR014025 Glutaredoxin subgroup [PR00160] (82-100)
  IPR014025 Glutaredoxin subgroup [PR00160] (128-141)
  IPR014025 Glutaredoxin subgroup [PR00160] (142-155)
  IPR036249 Thioredoxin-like superfamily [SSF52833] (70-167)

Radius of gyration: 12.73 Å; Cα contacts (8 Å, |Δi|>4): 153; chains: 1; bounding box: 21×31×35 Å

Organism: Arabidopsis thaliana (NCBI:txid3702)

CATH classification: 3.40.30.10